Protein AF-A0A811GEM4-F1 (afdb_monomer_lite)

Radius of gyration: 17.9 Å; chains: 1; bounding box: 45×35×41 Å

Secondary structure (DSSP, 8-state):
----PPP------HHHHHHHHHHHHHHTS-HHHHHHHHHHHTHHHHHHHHHHHHHHHH-STTHHHHHHHHHHHHHHHHHHHHHHHHHHHHT-

Foldseek 3Di:
DPPPDDDDDDDDDPVRVVVLVVVCVVVVHDSVVVVVVVVVVCVVVVVLVVVLVVVCVVPVVCNVVSVVVNVVVVVVVVVVVVVVVVVVVVVD

pLDDT: mean 88.14, std 8.97, range [51.47, 97.94]

Structure (mmCIF, N/CA/C/O backbone):
data_AF-A0A811GEM4-F1
#
_entry.id   AF-A0A811GEM4-F1
#
loop_
_atom_site.group_PDB
_atom_site.id
_atom_site.type_symbol
_atom_site.label_atom_id
_atom_site.label_alt_id
_atom_site.label_comp_id
_atom_site.label_asym_id
_atom_site.label_entity_id
_atom_site.label_seq_id
_atom_site.pdbx_PDB_ins_code
_atom_site.Cartn_x
_atom_site.Cartn_y
_atom_site.Cartn_z
_atom_site.occupancy
_atom_site.B_iso_or_equiv
_atom_site.auth_seq_id
_atom_site.auth_comp_id
_atom_site.auth_asym_id
_atom_site.auth_atom_id
_atom_site.pdbx_PDB_model_num
ATOM 1 N N . MET A 1 1 ? -10.411 -23.569 -17.427 1.00 51.47 1 MET A N 1
ATOM 2 C CA . MET A 1 1 ? -10.447 -22.142 -17.820 1.00 51.47 1 MET A CA 1
ATOM 3 C C . MET A 1 1 ? -9.232 -21.474 -17.201 1.00 51.47 1 MET A C 1
ATOM 5 O O . MET A 1 1 ? -8.993 -21.748 -16.029 1.00 51.47 1 MET A O 1
ATOM 9 N N . PRO A 1 2 ? -8.434 -20.681 -17.932 1.00 54.66 2 PRO A N 1
ATOM 10 C CA . PRO A 1 2 ? -7.360 -19.937 -17.290 1.00 54.66 2 PRO A CA 1
ATOM 11 C C . PRO A 1 2 ? -8.026 -18.979 -16.303 1.00 54.66 2 PRO A C 1
ATOM 13 O O . PRO A 1 2 ? -8.939 -18.251 -16.692 1.00 54.66 2 PRO A O 1
ATOM 16 N N . SER A 1 3 ? -7.660 -19.046 -15.022 1.00 58.88 3 SER A N 1
ATOM 17 C CA . SER A 1 3 ? -8.255 -18.196 -13.992 1.00 58.88 3 SER A CA 1
ATOM 18 C C . SER A 1 3 ? -8.028 -16.737 -14.389 1.00 58.88 3 SER A C 1
ATOM 20 O O . SER A 1 3 ? -6.895 -16.252 -14.328 1.00 58.88 3 SER A O 1
ATOM 22 N N . GLN A 1 4 ? -9.068 -16.034 -14.838 1.00 67.69 4 GLN A N 1
ATOM 23 C CA . GLN A 1 4 ? -8.967 -14.593 -15.023 1.00 67.69 4 GLN A CA 1
ATOM 24 C C . GLN A 1 4 ? -8.868 -13.984 -13.631 1.00 67.69 4 GLN A C 1
ATOM 26 O O . GLN A 1 4 ? -9.864 -13.862 -12.922 1.00 67.69 4 GLN A O 1
ATOM 31 N N . LYS A 1 5 ? -7.640 -13.653 -13.220 1.00 79.62 5 LYS A N 1
ATOM 32 C CA . LYS A 1 5 ? -7.425 -12.823 -12.039 1.00 79.62 5 LYS A CA 1
ATOM 33 C C . LYS A 1 5 ? -8.236 -11.52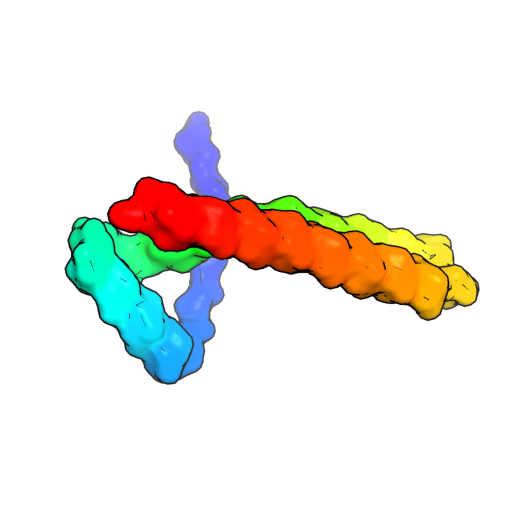5 -12.220 1.00 79.62 5 LYS A C 1
ATOM 35 O O . LYS A 1 5 ? -8.236 -10.989 -13.336 1.00 79.62 5 LYS A O 1
ATOM 40 N N . PRO A 1 6 ? -8.924 -11.029 -11.175 1.00 85.44 6 PRO A N 1
ATOM 41 C CA . PRO A 1 6 ? -9.675 -9.780 -11.2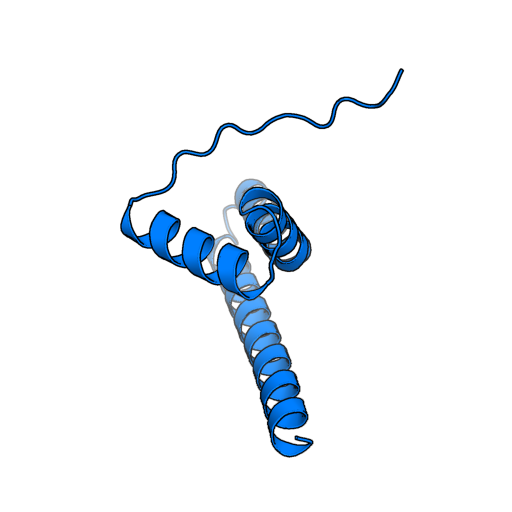53 1.00 85.44 6 PRO A CA 1
ATOM 42 C C . PRO A 1 6 ? -8.788 -8.636 -11.752 1.00 85.44 6 PRO A C 1
ATOM 44 O O . PRO A 1 6 ? -7.641 -8.503 -11.326 1.00 85.44 6 PRO A O 1
ATOM 47 N N . ARG A 1 7 ? -9.307 -7.819 -12.674 1.00 86.31 7 ARG A N 1
ATOM 48 C CA . ARG A 1 7 ? -8.605 -6.630 -13.169 1.00 86.31 7 ARG A CA 1
ATOM 49 C C . ARG A 1 7 ? -8.939 -5.439 -12.283 1.00 86.31 7 ARG A C 1
ATOM 51 O O . ARG A 1 7 ? -10.110 -5.193 -12.015 1.00 86.31 7 ARG A O 1
ATOM 58 N N . VAL A 1 8 ? -7.918 -4.680 -11.900 1.00 86.44 8 VAL A N 1
ATOM 59 C CA . VAL A 1 8 ? -8.072 -3.406 -11.192 1.00 86.44 8 VAL A CA 1
ATOM 60 C C . VAL A 1 8 ? -7.653 -2.290 -12.141 1.00 86.44 8 VAL A C 1
ATOM 62 O O . VAL A 1 8 ? -6.526 -2.289 -12.634 1.00 86.44 8 VAL A O 1
ATOM 65 N N . ALA A 1 9 ? -8.566 -1.365 -12.433 1.00 87.12 9 ALA A N 1
ATOM 66 C CA . ALA A 1 9 ? -8.243 -0.155 -13.179 1.00 87.12 9 ALA A CA 1
ATOM 67 C C . ALA A 1 9 ? -7.670 0.880 -12.204 1.00 87.12 9 ALA A C 1
ATOM 69 O O . ALA A 1 9 ? -8.361 1.312 -11.285 1.00 87.12 9 ALA A O 1
ATOM 70 N N . LEU A 1 10 ? -6.404 1.249 -12.391 1.00 87.12 10 LEU A N 1
ATOM 71 C CA . LEU A 1 10 ? -5.694 2.204 -11.542 1.00 87.12 10 LEU A CA 1
ATOM 72 C C . LEU A 1 10 ? -5.424 3.479 -12.335 1.00 87.12 10 LEU A C 1
ATOM 74 O O . LEU A 1 10 ? -4.860 3.421 -13.426 1.00 87.12 10 LEU A O 1
ATOM 78 N N . THR A 1 11 ? -5.810 4.619 -11.767 1.00 92.44 11 THR A N 1
ATOM 79 C CA . THR A 1 11 ? -5.388 5.943 -12.239 1.00 92.44 11 THR A CA 1
ATOM 80 C C . THR A 1 11 ? -4.406 6.486 -11.215 1.00 92.44 11 THR A C 1
ATOM 82 O O . THR A 1 11 ? -4.757 6.607 -10.042 1.00 92.44 11 THR A O 1
ATOM 85 N N . LEU A 1 12 ? -3.172 6.744 -11.638 1.00 92.44 12 LEU A N 1
ATOM 86 C CA . LEU A 1 12 ? -2.126 7.266 -10.765 1.00 92.44 12 LEU A CA 1
ATOM 87 C C . LEU A 1 12 ? -2.081 8.795 -10.881 1.00 92.44 12 LEU A C 1
ATOM 89 O O . LEU A 1 12 ? -2.172 9.294 -12.003 1.00 92.44 12 LEU A O 1
ATOM 93 N N . PRO A 1 13 ? -1.917 9.528 -9.766 1.00 96.81 13 PRO A N 1
ATOM 94 C CA . PRO A 1 13 ? -1.507 10.930 -9.796 1.00 96.81 13 PRO A CA 1
ATOM 95 C C . PRO A 1 13 ? -0.211 11.118 -10.599 1.00 96.81 13 PRO A C 1
ATOM 97 O O . PRO A 1 13 ? 0.617 10.204 -10.646 1.00 96.81 13 PRO A O 1
ATOM 100 N N . ASP A 1 14 ? -0.036 12.284 -11.224 1.00 97.12 14 ASP A N 1
ATOM 101 C CA . ASP A 1 14 ? 1.063 12.533 -12.170 1.00 97.12 14 ASP A CA 1
ATOM 102 C C . ASP A 1 14 ? 2.454 12.323 -11.544 1.00 97.12 14 ASP A C 1
ATOM 104 O O . ASP A 1 14 ? 3.320 11.691 -12.151 1.00 97.12 14 ASP A O 1
ATOM 108 N N . ASP A 1 15 ? 2.646 12.783 -10.307 1.00 96.88 15 ASP A N 1
ATOM 109 C CA . ASP A 1 15 ? 3.893 12.649 -9.547 1.00 96.88 15 ASP A CA 1
ATOM 110 C C . ASP A 1 15 ? 4.225 11.182 -9.235 1.00 96.88 15 ASP A C 1
ATOM 112 O O . ASP A 1 15 ? 5.346 10.717 -9.457 1.00 96.88 15 ASP A O 1
ATOM 116 N N . LEU A 1 16 ? 3.233 10.414 -8.785 1.00 95.19 16 LEU A N 1
ATOM 117 C CA . LEU A 1 16 ? 3.387 8.988 -8.519 1.00 95.19 16 LEU A CA 1
ATOM 118 C C . LEU A 1 16 ? 3.623 8.199 -9.812 1.00 95.19 16 LEU A C 1
ATOM 120 O O . LEU A 1 16 ? 4.420 7.257 -9.840 1.00 95.19 16 LEU A O 1
ATOM 124 N N . ASN A 1 17 ? 2.941 8.583 -10.891 1.00 96.19 17 ASN A N 1
ATOM 125 C CA . ASN A 1 17 ? 3.113 7.968 -12.196 1.00 96.19 17 ASN A CA 1
ATOM 126 C C . ASN A 1 17 ? 4.553 8.133 -12.708 1.00 96.19 17 ASN A C 1
ATOM 128 O O . ASN A 1 17 ? 5.143 7.154 -13.169 1.00 96.19 17 ASN A O 1
ATOM 132 N N . GLU A 1 18 ? 5.127 9.334 -12.583 1.00 97.62 18 GLU A N 1
ATOM 133 C CA . GLU A 1 18 ? 6.503 9.620 -13.001 1.00 97.62 18 GLU A CA 1
ATOM 134 C C . GLU A 1 18 ? 7.525 8.748 -12.253 1.00 97.62 18 GLU A C 1
ATOM 136 O O . GLU A 1 18 ? 8.443 8.195 -12.868 1.00 97.62 18 GLU A O 1
ATOM 141 N N . ILE A 1 19 ? 7.347 8.567 -10.939 1.00 97.31 19 ILE A N 1
ATOM 142 C CA . ILE A 1 19 ? 8.218 7.708 -10.121 1.00 97.31 19 ILE A CA 1
ATOM 143 C C . ILE A 1 19 ? 8.237 6.282 -10.680 1.00 97.31 19 ILE A C 1
ATOM 145 O O . ILE A 1 19 ? 9.309 5.726 -10.943 1.00 97.31 19 ILE A O 1
AT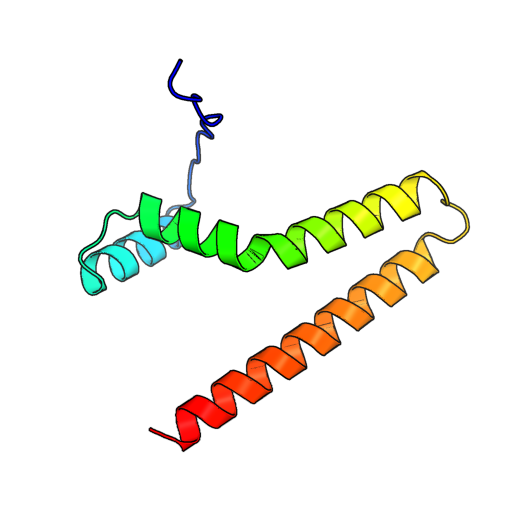OM 149 N N . PHE A 1 20 ? 7.061 5.693 -10.905 1.00 96.69 20 PHE A N 1
ATOM 150 C CA . PHE A 1 20 ? 6.971 4.327 -11.413 1.00 96.69 20 PHE A CA 1
ATOM 151 C C . PHE A 1 20 ? 7.471 4.191 -12.853 1.00 96.69 20 PHE A C 1
ATOM 153 O O . PHE A 1 20 ? 8.082 3.171 -13.174 1.00 96.69 20 PHE A O 1
ATOM 160 N N . ASP A 1 21 ? 7.264 5.198 -13.707 1.00 97.06 21 ASP A N 1
ATOM 161 C CA . ASP A 1 21 ? 7.802 5.203 -15.073 1.00 97.06 21 ASP A CA 1
ATOM 162 C C . ASP A 1 21 ? 9.337 5.164 -15.071 1.00 97.06 21 ASP A C 1
ATOM 164 O O . ASP A 1 21 ? 9.943 4.382 -15.808 1.00 97.06 21 ASP A O 1
ATOM 168 N N . ARG A 1 22 ? 9.984 5.935 -14.191 1.00 97.94 22 ARG A N 1
ATOM 169 C CA . ARG A 1 22 ? 11.449 5.951 -14.073 1.00 97.94 22 ARG A CA 1
ATOM 170 C C . ARG A 1 22 ? 12.005 4.648 -13.506 1.00 97.94 22 ARG A C 1
ATOM 172 O O . ARG A 1 22 ? 12.981 4.129 -14.044 1.00 97.94 22 ARG A O 1
ATOM 179 N N . ILE A 1 23 ? 11.388 4.096 -12.458 1.00 96.81 23 ILE A N 1
ATOM 180 C CA . ILE A 1 23 ? 11.802 2.803 -11.884 1.00 96.81 23 ILE A CA 1
ATOM 181 C C . ILE A 1 23 ? 11.703 1.699 -12.942 1.00 96.81 23 ILE A C 1
ATOM 183 O O . ILE A 1 23 ? 12.652 0.939 -13.137 1.00 96.81 23 ILE A O 1
ATOM 187 N N . ALA A 1 24 ? 10.583 1.648 -13.665 1.00 96.75 24 ALA A N 1
ATOM 188 C CA . ALA A 1 24 ? 10.354 0.681 -14.731 1.00 96.75 24 ALA A CA 1
ATOM 189 C C . ALA A 1 24 ? 11.401 0.793 -15.850 1.00 96.75 24 ALA A C 1
ATOM 191 O O . ALA A 1 24 ? 11.939 -0.224 -16.293 1.00 96.75 24 ALA A O 1
ATOM 192 N N . ALA A 1 25 ? 11.741 2.022 -16.258 1.00 97.50 25 ALA A N 1
ATOM 193 C CA . ALA A 1 25 ? 12.776 2.280 -17.255 1.00 97.50 25 ALA A CA 1
ATOM 194 C C . ALA A 1 25 ? 14.162 1.792 -16.801 1.00 97.50 25 ALA A C 1
ATOM 196 O O . ALA A 1 25 ? 14.851 1.133 -17.576 1.00 97.50 25 ALA A O 1
ATOM 197 N N . PHE A 1 26 ? 14.554 2.053 -15.548 1.00 97.19 26 PHE A N 1
ATOM 198 C CA . PHE A 1 26 ? 15.837 1.582 -15.009 1.00 97.19 26 PHE A CA 1
ATOM 199 C C . PHE A 1 26 ? 15.914 0.058 -14.886 1.00 97.19 26 PHE A C 1
ATOM 201 O O . PHE A 1 26 ? 16.969 -0.523 -15.126 1.00 97.19 26 PHE A O 1
ATOM 208 N N . GLN A 1 27 ? 14.809 -0.594 -14.527 1.00 93.50 27 GLN A N 1
ATOM 209 C CA . GLN A 1 27 ? 14.742 -2.050 -14.388 1.00 93.50 27 GLN A CA 1
ATOM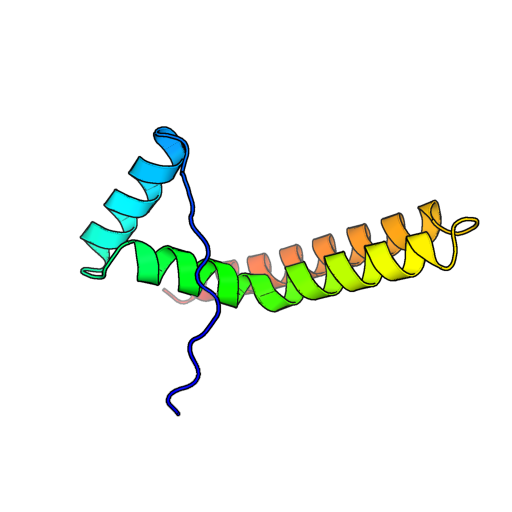 210 C C . GLN A 1 27 ? 14.520 -2.780 -15.725 1.00 93.50 27 GLN A C 1
ATOM 212 O O . GLN A 1 27 ? 14.662 -4.000 -15.785 1.00 93.50 27 GLN A O 1
ATOM 217 N N . GLY A 1 28 ? 14.154 -2.064 -16.794 1.00 96.00 28 GLY A N 1
ATOM 218 C CA . GLY A 1 28 ? 13.850 -2.655 -18.099 1.00 96.00 28 GLY A CA 1
ATOM 219 C C . GLY A 1 28 ? 12.588 -3.525 -18.100 1.00 96.00 28 GLY A C 1
ATOM 220 O O . GLY A 1 28 ? 12.494 -4.475 -18.878 1.00 96.00 28 GLY A O 1
ATOM 221 N N . VAL A 1 29 ? 11.621 -3.234 -17.224 1.00 95.69 29 VAL A N 1
ATOM 222 C CA . VAL A 1 29 ? 10.375 -4.007 -17.077 1.00 95.69 29 VAL A CA 1
ATOM 223 C C . VAL A 1 29 ? 9.138 -3.127 -17.271 1.00 95.69 29 VAL A C 1
ATOM 225 O O . VAL A 1 29 ? 9.216 -1.912 -17.115 1.00 95.69 29 VAL A O 1
ATOM 228 N N . PRO A 1 30 ? 7.959 -3.699 -17.583 1.00 95.94 30 PRO A N 1
ATOM 229 C CA . PRO A 1 30 ? 6.726 -2.919 -17.646 1.00 95.94 30 PRO A CA 1
ATOM 230 C C . PRO A 1 30 ? 6.376 -2.282 -16.294 1.00 95.94 30 PRO A C 1
ATOM 232 O O . PRO A 1 30 ? 6.399 -2.963 -15.270 1.00 95.94 30 PRO A O 1
ATOM 235 N N . LYS A 1 31 ? 5.929 -1.019 -16.294 1.00 94.62 31 LYS A N 1
ATOM 236 C CA . LYS A 1 31 ? 5.466 -0.301 -15.088 1.00 94.62 31 LYS A CA 1
ATOM 237 C C . LYS A 1 31 ? 4.451 -1.088 -14.256 1.00 94.62 31 LYS A C 1
ATOM 239 O O . LYS A 1 31 ? 4.534 -1.127 -13.033 1.00 94.62 31 LYS A O 1
ATOM 244 N N . THR A 1 32 ? 3.510 -1.763 -14.914 1.00 93.31 32 THR A N 1
ATOM 245 C CA . THR A 1 32 ? 2.501 -2.586 -14.232 1.00 93.31 32 THR A CA 1
ATOM 246 C C . THR A 1 32 ? 3.122 -3.723 -13.427 1.00 93.31 32 THR A C 1
ATOM 248 O O . THR A 1 32 ? 2.571 -4.085 -12.396 1.00 93.31 32 THR A O 1
ATOM 251 N N . LYS A 1 33 ? 4.259 -4.278 -13.867 1.00 92.94 33 LYS A N 1
ATOM 252 C CA . LYS A 1 33 ? 4.979 -5.317 -13.125 1.00 92.94 33 LYS A CA 1
ATOM 253 C C . LYS A 1 33 ? 5.528 -4.756 -11.813 1.00 92.94 33 LYS A C 1
ATOM 255 O O . LYS A 1 33 ? 5.249 -5.337 -10.775 1.00 92.94 33 LYS A O 1
ATOM 260 N N . VAL A 1 34 ? 6.182 -3.593 -11.859 1.00 93.88 34 VAL A N 1
ATOM 261 C CA . VAL A 1 34 ? 6.700 -2.897 -10.665 1.00 93.88 34 VAL A CA 1
ATOM 262 C C . VAL A 1 34 ? 5.585 -2.637 -9.649 1.00 93.88 34 VAL A C 1
ATOM 264 O O . VAL A 1 34 ? 5.739 -2.924 -8.467 1.00 93.88 34 VAL A O 1
ATOM 267 N N . ILE A 1 35 ? 4.434 -2.134 -10.110 1.00 93.38 35 ILE A N 1
ATOM 268 C CA . ILE A 1 35 ? 3.285 -1.845 -9.238 1.00 93.38 35 ILE A CA 1
ATOM 269 C C . ILE A 1 35 ? 2.740 -3.129 -8.602 1.00 93.38 35 ILE A C 1
ATOM 271 O O . ILE A 1 35 ? 2.465 -3.150 -7.406 1.00 93.38 35 ILE A O 1
ATOM 275 N N . VAL A 1 36 ? 2.573 -4.200 -9.383 1.00 92.44 36 VAL A N 1
ATOM 276 C CA . VAL A 1 36 ? 2.058 -5.478 -8.868 1.00 92.44 36 VAL A CA 1
ATOM 277 C C . VAL A 1 36 ? 3.029 -6.094 -7.865 1.00 92.44 36 VAL A C 1
ATOM 279 O O . VAL A 1 36 ? 2.586 -6.502 -6.799 1.00 92.44 36 VAL A O 1
ATOM 282 N N . GLU A 1 37 ? 4.328 -6.118 -8.161 1.00 92.00 37 GLU A N 1
ATOM 283 C CA . GLU A 1 37 ? 5.351 -6.651 -7.252 1.00 92.00 37 GLU A CA 1
ATOM 284 C C . GLU A 1 37 ? 5.405 -5.863 -5.941 1.00 92.00 37 GLU A C 1
ATOM 286 O O . GLU A 1 37 ? 5.482 -6.459 -4.868 1.00 92.00 37 GLU A O 1
ATOM 291 N N . LEU A 1 38 ? 5.274 -4.533 -6.005 1.00 91.88 38 LEU A N 1
ATOM 292 C CA . LEU A 1 38 ? 5.155 -3.703 -4.811 1.00 91.88 38 LEU A CA 1
ATOM 293 C C . LEU A 1 38 ? 3.910 -4.085 -3.999 1.00 91.88 38 LEU A C 1
ATOM 295 O O . LEU A 1 38 ? 4.007 -4.343 -2.805 1.00 91.88 38 LEU A O 1
ATOM 299 N N . LEU A 1 39 ? 2.738 -4.178 -4.629 1.00 91.69 39 LEU A N 1
ATOM 300 C CA . LEU A 1 39 ? 1.506 -4.564 -3.931 1.00 91.69 39 LEU A CA 1
ATOM 301 C C . LEU A 1 39 ? 1.583 -5.985 -3.344 1.00 91.69 39 LEU A C 1
ATOM 303 O O . LEU A 1 39 ? 1.043 -6.232 -2.266 1.00 91.69 39 LEU A O 1
ATOM 307 N N . GLU A 1 40 ? 2.268 -6.912 -4.017 1.00 90.94 40 GLU A N 1
ATOM 308 C CA . GLU A 1 40 ? 2.525 -8.261 -3.507 1.00 90.94 40 GLU A CA 1
ATOM 309 C C . GLU A 1 40 ? 3.465 -8.243 -2.294 1.00 90.94 40 GLU A C 1
ATOM 311 O O . GLU A 1 40 ? 3.193 -8.947 -1.320 1.00 90.94 40 GLU A O 1
ATOM 316 N N . ALA A 1 41 ? 4.502 -7.400 -2.297 1.00 87.56 41 ALA A N 1
ATOM 317 C CA . ALA A 1 41 ? 5.381 -7.204 -1.143 1.00 87.56 41 ALA A CA 1
ATOM 318 C C . ALA A 1 41 ? 4.627 -6.626 0.070 1.00 87.56 41 ALA A C 1
ATOM 320 O O . ALA A 1 41 ? 4.876 -7.022 1.207 1.00 87.56 41 ALA A O 1
ATOM 321 N N . TYR A 1 42 ? 3.642 -5.754 -0.165 1.00 88.12 42 TYR A N 1
ATOM 322 C CA . TYR A 1 42 ? 2.789 -5.180 0.883 1.00 88.12 42 TYR A CA 1
ATOM 323 C C . TYR A 1 42 ? 1.648 -6.100 1.345 1.00 88.12 42 TYR A C 1
ATOM 325 O O . TYR A 1 42 ? 0.896 -5.739 2.252 1.00 88.12 42 TYR A O 1
ATOM 333 N N . LYS A 1 43 ? 1.498 -7.300 0.771 1.00 89.50 43 LYS A N 1
ATOM 334 C CA . LYS A 1 43 ? 0.364 -8.192 1.054 1.00 89.50 43 LYS A CA 1
ATOM 335 C C . LYS A 1 43 ? 0.199 -8.521 2.541 1.00 89.50 43 LYS A C 1
ATOM 337 O O . LYS A 1 43 ? -0.935 -8.555 3.013 1.00 89.50 43 LYS A O 1
ATOM 342 N N . SER A 1 44 ? 1.292 -8.763 3.268 1.00 88.00 44 SER A N 1
ATOM 343 C CA . SER A 1 44 ? 1.234 -9.068 4.707 1.00 88.00 44 SER A CA 1
ATOM 344 C C . SER A 1 44 ? 0.707 -7.880 5.509 1.00 88.00 44 SER A C 1
ATOM 346 O O . SER A 1 44 ? -0.248 -8.032 6.263 1.00 88.00 44 SER A O 1
ATOM 348 N N . VAL A 1 45 ? 1.229 -6.680 5.239 1.00 87.75 45 VAL A N 1
ATOM 349 C CA . VAL A 1 45 ? 0.790 -5.429 5.878 1.00 87.75 45 VAL A CA 1
ATOM 350 C C . VAL A 1 45 ? -0.688 -5.155 5.595 1.00 87.75 45 VAL A C 1
ATOM 352 O O . VAL A 1 45 ? -1.451 -4.819 6.500 1.00 87.75 45 VAL A O 1
ATOM 355 N N . LEU A 1 46 ? -1.127 -5.337 4.345 1.00 90.75 46 LEU A N 1
ATOM 356 C CA . LEU A 1 46 ? -2.532 -5.165 3.963 1.00 90.75 46 LEU A CA 1
ATOM 357 C C . LEU A 1 46 ? -3.444 -6.174 4.670 1.00 90.75 46 LEU A C 1
ATOM 359 O O . LEU A 1 46 ? -4.555 -5.819 5.058 1.00 90.75 46 LEU A O 1
ATOM 363 N N . LYS A 1 47 ? -2.978 -7.414 4.858 1.00 92.56 47 LYS A N 1
ATOM 364 C CA . LYS A 1 47 ? -3.723 -8.438 5.590 1.00 92.56 47 LYS A CA 1
ATOM 365 C C . LYS A 1 47 ? -3.857 -8.085 7.069 1.00 92.56 47 LYS A C 1
ATOM 367 O O . LYS A 1 47 ? -4.962 -8.125 7.584 1.00 92.56 47 LYS A O 1
ATOM 372 N N . GLU A 1 48 ? -2.777 -7.689 7.730 1.00 90.06 48 GLU A N 1
ATOM 373 C CA . GLU A 1 48 ? -2.831 -7.273 9.137 1.00 90.06 48 GLU A CA 1
ATOM 374 C C . GLU A 1 48 ? -3.716 -6.045 9.342 1.00 90.06 48 GLU A C 1
ATOM 376 O O . GLU A 1 48 ? -4.461 -5.966 10.317 1.00 90.06 48 GLU A O 1
ATOM 381 N N . THR A 1 49 ? -3.680 -5.113 8.387 1.00 90.69 49 THR A N 1
ATOM 382 C CA . THR A 1 49 ? -4.575 -3.952 8.375 1.00 90.69 49 THR A CA 1
ATOM 383 C C . THR A 1 49 ? -6.036 -4.395 8.295 1.00 90.69 49 THR A C 1
ATOM 385 O O . THR A 1 49 ? -6.861 -3.917 9.072 1.00 90.69 49 THR A O 1
ATOM 388 N N . LEU A 1 50 ? -6.361 -5.323 7.388 1.00 93.75 50 LEU A N 1
ATOM 389 C CA . LEU A 1 50 ? -7.707 -5.886 7.271 1.00 93.75 50 LEU A CA 1
ATOM 390 C C . LEU A 1 50 ? -8.126 -6.593 8.567 1.00 93.75 50 LEU A C 1
ATOM 392 O O . LEU A 1 50 ? -9.191 -6.290 9.096 1.00 93.75 50 LEU A O 1
ATOM 396 N N . ASP A 1 51 ? -7.269 -7.458 9.111 1.00 93.88 51 ASP A N 1
ATOM 397 C CA . ASP A 1 51 ? -7.534 -8.206 10.343 1.00 93.88 51 ASP A CA 1
ATOM 398 C C . ASP A 1 51 ? -7.789 -7.253 11.531 1.00 93.88 51 ASP A C 1
ATOM 400 O O . ASP A 1 51 ? -8.657 -7.507 12.368 1.00 93.88 51 ASP A O 1
ATOM 404 N N . ALA A 1 52 ? -7.060 -6.135 11.616 1.00 92.62 52 ALA A N 1
ATOM 405 C CA . ALA A 1 52 ? -7.277 -5.112 12.637 1.00 92.62 52 ALA A CA 1
ATOM 406 C C . ALA A 1 52 ? -8.627 -4.400 12.462 1.00 92.62 52 ALA A C 1
ATOM 408 O O . ALA A 1 52 ? -9.356 -4.233 13.440 1.00 92.62 52 ALA A O 1
ATOM 409 N N . ILE A 1 53 ? -8.987 -4.022 11.231 1.00 94.25 53 ILE A N 1
ATOM 410 C CA . ILE A 1 53 ? -10.285 -3.398 10.927 1.00 94.25 53 ILE A CA 1
ATOM 411 C C . ILE A 1 53 ? -11.432 -4.352 11.279 1.00 94.25 53 ILE A C 1
ATOM 413 O O . ILE A 1 53 ? -12.375 -3.951 11.956 1.00 94.25 53 ILE A O 1
ATOM 417 N N . GLU A 1 54 ? -11.338 -5.622 10.881 1.00 95.38 54 GLU A N 1
ATOM 418 C CA . GLU A 1 54 ? -12.349 -6.635 11.194 1.00 95.38 54 GLU A CA 1
ATOM 419 C C . GLU A 1 54 ? -12.492 -6.847 12.706 1.00 95.38 54 GLU A C 1
ATOM 421 O O . GLU A 1 54 ? -13.609 -6.956 13.213 1.00 95.38 54 GLU A O 1
ATOM 426 N N . LYS A 1 55 ? -11.386 -6.863 13.459 1.00 93.38 55 LYS A N 1
ATOM 427 C CA . LYS A 1 55 ? -11.433 -6.940 14.927 1.00 93.38 55 LYS A CA 1
ATOM 428 C C . LYS A 1 55 ? -12.117 -5.725 15.545 1.00 93.38 55 LYS A C 1
ATOM 430 O O . LYS A 1 55 ? -12.941 -5.905 16.431 1.00 93.38 55 LYS A O 1
ATOM 435 N N . ILE A 1 56 ? -11.816 -4.516 15.071 1.00 93.44 56 ILE A N 1
ATOM 436 C CA . ILE A 1 56 ? -12.446 -3.279 15.562 1.00 93.44 56 ILE A CA 1
ATOM 437 C C . ILE A 1 56 ? -13.953 -3.280 15.285 1.00 93.44 56 ILE A C 1
ATOM 439 O O . ILE A 1 56 ? -14.736 -2.887 16.146 1.00 93.44 56 ILE A O 1
ATOM 443 N N . GLU A 1 57 ? -14.377 -3.728 14.102 1.00 93.50 57 GLU A N 1
ATOM 444 C CA . GLU A 1 57 ? -15.802 -3.816 13.771 1.00 93.50 57 GLU A CA 1
ATOM 445 C C . GLU A 1 57 ? -16.545 -4.824 14.658 1.00 93.50 57 GLU A C 1
ATOM 447 O O . GLU A 1 57 ? -17.681 -4.561 15.058 1.00 93.50 57 GLU A O 1
ATOM 452 N N . ASN A 1 58 ? -15.901 -5.944 15.004 1.00 92.81 58 ASN A N 1
ATOM 453 C CA . ASN A 1 58 ? -16.475 -6.985 15.861 1.00 92.81 58 ASN A CA 1
ATOM 454 C C . ASN A 1 58 ? -16.375 -6.673 17.368 1.00 92.81 58 ASN A C 1
ATOM 456 O O . ASN A 1 58 ? -17.181 -7.185 18.144 1.00 92.81 58 ASN A O 1
ATOM 460 N N . ASP A 1 59 ? -15.421 -5.837 17.783 1.00 91.81 59 ASP A N 1
ATOM 461 C CA . ASP A 1 59 ? -15.181 -5.429 19.171 1.00 91.81 59 ASP A CA 1
ATOM 462 C C . ASP A 1 59 ? -14.919 -3.916 19.256 1.00 91.81 59 ASP A C 1
ATOM 464 O O . ASP A 1 59 ? -13.797 -3.423 19.423 1.00 91.81 59 ASP A O 1
ATOM 468 N N . ARG A 1 60 ? -16.009 -3.158 19.114 1.00 86.19 60 ARG A N 1
ATOM 469 C CA . ARG A 1 60 ? -15.971 -1.691 19.094 1.00 86.19 60 ARG A CA 1
ATOM 470 C C . ARG A 1 60 ? -15.590 -1.079 20.439 1.00 86.19 60 ARG A C 1
ATOM 472 O O . ARG A 1 60 ? -15.076 0.037 20.461 1.00 86.19 60 ARG A O 1
ATOM 479 N N . GLU A 1 61 ? -15.833 -1.781 21.545 1.00 90.19 61 GLU A N 1
ATOM 480 C CA . GLU A 1 61 ? -15.487 -1.304 22.890 1.00 90.19 61 GLU A CA 1
ATOM 481 C C . GLU A 1 61 ? -13.966 -1.254 23.079 1.00 90.19 61 GLU A C 1
ATOM 483 O O . GLU A 1 61 ? -13.448 -0.298 23.658 1.00 90.19 61 GLU A O 1
ATOM 488 N N . ASN A 1 62 ? -13.239 -2.211 22.493 1.00 91.00 62 ASN A N 1
ATOM 489 C CA . ASN A 1 62 ? -11.779 -2.280 22.559 1.00 91.00 62 ASN A CA 1
ATOM 490 C C . ASN A 1 62 ? -11.069 -1.682 21.333 1.00 91.00 62 ASN A C 1
ATOM 492 O O . ASN A 1 62 ? -9.854 -1.836 21.179 1.00 91.00 62 ASN A O 1
ATOM 496 N N . ALA A 1 63 ? -11.783 -0.944 20.478 1.00 88.31 63 ALA A N 1
ATOM 497 C CA . ALA A 1 63 ? -11.259 -0.410 19.220 1.00 88.31 63 ALA A CA 1
ATOM 498 C C . ALA A 1 63 ? -9.932 0.358 19.371 1.00 88.31 63 ALA A C 1
ATOM 500 O O . ALA A 1 63 ? -9.008 0.188 18.575 1.00 88.31 63 ALA A O 1
ATOM 501 N N . GLN A 1 64 ? -9.811 1.183 20.418 1.00 90.75 64 GLN A N 1
ATOM 502 C CA . GLN A 1 64 ? -8.589 1.947 20.689 1.00 90.75 64 GLN A CA 1
ATOM 503 C C . GLN A 1 64 ? -7.401 1.053 21.057 1.00 90.75 64 GLN A C 1
ATOM 505 O O . GLN A 1 64 ? -6.276 1.333 20.641 1.00 90.75 64 GLN A O 1
ATOM 510 N N . GLN A 1 65 ? -7.634 -0.013 21.825 1.00 92.69 65 GLN A N 1
ATOM 511 C CA . GLN A 1 65 ? -6.588 -0.967 22.180 1.00 92.69 65 GLN A CA 1
ATOM 512 C C . GLN A 1 65 ? -6.129 -1.740 20.941 1.00 92.69 65 GLN A C 1
ATOM 514 O O . GLN A 1 65 ? -4.929 -1.812 20.686 1.00 92.69 65 GLN A O 1
ATOM 519 N N . ILE A 1 66 ? -7.070 -2.231 20.134 1.00 90.31 66 ILE A N 1
ATOM 520 C CA . ILE A 1 66 ? -6.774 -2.978 18.905 1.00 90.31 66 ILE A CA 1
ATOM 521 C C . ILE A 1 66 ? -5.977 -2.108 17.922 1.00 90.31 66 ILE A C 1
ATOM 523 O O . ILE A 1 66 ? -4.959 -2.545 17.387 1.00 90.31 66 ILE A O 1
ATOM 527 N N . ALA A 1 67 ? -6.383 -0.848 17.731 1.00 89.62 67 ALA A N 1
ATOM 528 C CA . ALA A 1 67 ? -5.654 0.096 16.886 1.00 89.62 67 ALA A CA 1
ATOM 529 C C . ALA A 1 67 ? -4.233 0.371 17.408 1.00 89.62 67 ALA A C 1
ATOM 531 O O . ALA A 1 67 ? -3.293 0.507 16.623 1.00 89.62 67 ALA A O 1
ATOM 532 N N . LYS A 1 68 ? -4.061 0.431 18.735 1.00 91.56 68 LYS A N 1
ATOM 533 C CA . LYS A 1 68 ? -2.752 0.619 19.366 1.00 91.56 68 LYS A CA 1
ATOM 534 C C . LYS A 1 68 ? -1.840 -0.589 19.156 1.00 91.56 68 LYS A C 1
ATOM 536 O O . LYS A 1 68 ? -0.683 -0.396 18.799 1.00 91.56 68 LYS A O 1
ATOM 541 N N . GLU A 1 69 ? -2.348 -1.802 19.351 1.00 90.62 69 GLU A N 1
ATOM 542 C CA . GLU A 1 69 ? -1.599 -3.045 19.124 1.00 90.62 69 GLU A CA 1
ATOM 543 C C . GLU A 1 69 ? -1.184 -3.181 17.654 1.00 90.62 69 GLU A C 1
ATOM 545 O O . GLU A 1 69 ? -0.020 -3.449 17.362 1.00 90.62 69 GLU A O 1
ATOM 550 N N . PHE A 1 70 ? -2.096 -2.896 16.721 1.00 90.38 70 PHE A N 1
ATOM 551 C CA . PHE A 1 70 ? -1.788 -2.853 15.292 1.00 90.38 70 PHE A CA 1
ATOM 552 C C . PHE A 1 70 ? -0.675 -1.846 14.969 1.00 90.38 70 PHE A C 1
ATOM 554 O O . PHE A 1 70 ? 0.315 -2.198 14.330 1.00 90.38 70 PHE A O 1
ATOM 561 N N . GLY A 1 71 ? -0.792 -0.606 15.458 1.00 88.50 71 GLY A N 1
ATOM 562 C CA . GLY A 1 71 ? 0.230 0.419 15.243 1.00 88.50 71 GLY A CA 1
ATOM 563 C C . GLY A 1 71 ? 1.592 0.041 15.833 1.00 88.50 71 GLY A C 1
ATOM 564 O O . GLY A 1 71 ? 2.623 0.326 15.229 1.00 88.50 71 GLY A O 1
ATOM 565 N N . GLN A 1 72 ? 1.614 -0.630 16.987 1.00 89.25 72 GLN A N 1
ATOM 566 C CA . GLN A 1 72 ? 2.848 -1.137 17.590 1.00 89.25 72 GLN A CA 1
ATOM 567 C C . GLN A 1 72 ? 3.494 -2.231 16.738 1.00 89.25 72 GLN A C 1
ATOM 569 O O . GLN A 1 72 ? 4.698 -2.162 16.501 1.00 89.25 72 GLN A O 1
ATOM 574 N N . ASN A 1 73 ? 2.709 -3.188 16.241 1.00 86.94 73 ASN A N 1
ATOM 575 C CA . ASN A 1 73 ? 3.218 -4.266 15.393 1.00 86.94 73 ASN A CA 1
ATOM 576 C C . ASN A 1 73 ? 3.806 -3.721 14.085 1.00 86.94 73 ASN A C 1
ATOM 578 O O . ASN A 1 73 ? 4.947 -4.038 13.760 1.00 86.94 73 ASN A O 1
ATOM 582 N N . LEU A 1 74 ? 3.113 -2.789 13.419 1.00 86.50 74 LEU A N 1
ATOM 583 C CA . LEU A 1 74 ? 3.641 -2.138 12.215 1.00 86.50 74 LEU A CA 1
ATOM 584 C C . LEU A 1 74 ? 4.980 -1.426 12.453 1.00 86.50 74 LEU A C 1
ATOM 586 O O . LEU A 1 74 ? 5.868 -1.462 11.600 1.00 86.50 74 LEU A O 1
ATOM 590 N N . LEU A 1 75 ? 5.135 -0.752 13.596 1.00 85.88 75 LEU A N 1
ATOM 591 C CA . LEU A 1 75 ? 6.386 -0.074 13.937 1.00 85.88 75 LEU A CA 1
ATOM 592 C C . LEU A 1 75 ? 7.525 -1.066 14.187 1.00 85.88 75 LEU A C 1
ATOM 594 O O . LEU A 1 75 ? 8.656 -0.796 13.782 1.00 85.88 75 LEU A O 1
ATOM 598 N N . LEU A 1 76 ? 7.241 -2.194 14.839 1.00 85.62 76 LEU A N 1
ATOM 599 C CA . LEU A 1 76 ? 8.227 -3.251 15.060 1.00 85.62 76 LEU A CA 1
ATOM 600 C C . LEU A 1 76 ? 8.673 -3.868 13.730 1.00 85.62 76 LEU A C 1
ATOM 602 O O . LEU A 1 76 ? 9.874 -3.987 13.490 1.00 85.62 76 LEU A O 1
ATOM 606 N N . ASP A 1 77 ? 7.735 -4.160 12.833 1.00 82.94 77 ASP A N 1
ATOM 607 C CA . ASP A 1 77 ? 8.047 -4.715 11.514 1.00 82.94 77 ASP A CA 1
ATOM 608 C C . ASP A 1 77 ? 8.871 -3.743 10.664 1.00 82.94 77 ASP A C 1
ATOM 610 O O . ASP A 1 77 ? 9.852 -4.136 10.026 1.00 82.94 77 ASP A O 1
AT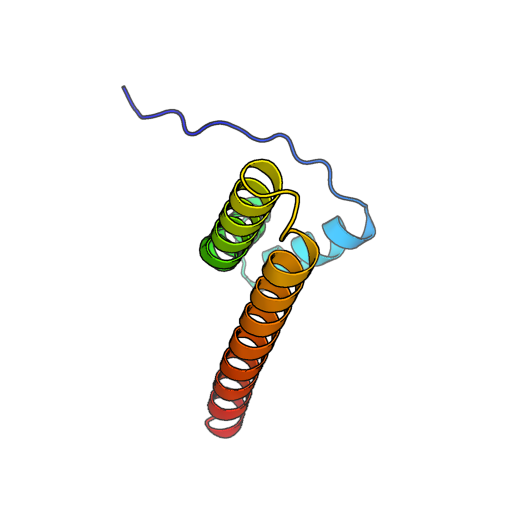OM 614 N N . ALA A 1 78 ? 8.546 -2.448 10.717 1.00 80.06 78 ALA A N 1
ATOM 615 C CA . ALA A 1 78 ? 9.337 -1.412 10.063 1.00 80.06 78 ALA A CA 1
ATOM 616 C C . ALA A 1 78 ? 10.770 -1.342 10.622 1.00 80.06 78 ALA A C 1
ATOM 618 O O . ALA A 1 78 ? 11.726 -1.197 9.858 1.00 80.06 78 ALA A O 1
ATOM 619 N N . GLN A 1 79 ? 10.948 -1.468 11.942 1.00 78.06 79 GLN A N 1
ATOM 620 C CA . GLN A 1 79 ? 12.274 -1.494 12.568 1.00 78.06 79 GLN A CA 1
ATOM 621 C C . GLN A 1 79 ? 13.090 -2.713 12.139 1.00 78.06 79 GLN A C 1
ATOM 623 O O . GLN A 1 79 ? 14.274 -2.567 11.829 1.00 78.06 79 GLN A O 1
ATOM 628 N N . VAL A 1 80 ? 12.466 -3.892 12.078 1.00 82.06 80 VAL A N 1
ATOM 629 C CA . VAL A 1 80 ? 13.115 -5.115 11.589 1.00 82.06 80 VAL A CA 1
ATOM 630 C C . VAL A 1 80 ? 13.557 -4.933 10.138 1.00 82.06 80 VAL A C 1
ATOM 632 O O . VAL A 1 80 ? 14.727 -5.155 9.832 1.00 82.06 80 VAL A O 1
ATOM 635 N N . MET A 1 81 ? 12.669 -4.439 9.268 1.00 80.38 81 MET A N 1
ATOM 636 C CA . MET A 1 81 ? 12.986 -4.184 7.859 1.00 80.38 81 MET A CA 1
ATOM 637 C C . MET A 1 81 ? 14.151 -3.195 7.699 1.00 80.38 81 MET A C 1
ATOM 639 O O . MET A 1 81 ? 15.092 -3.465 6.953 1.00 80.38 81 MET A O 1
ATOM 643 N N . MET A 1 82 ? 14.136 -2.069 8.421 1.00 76.62 82 MET A N 1
ATOM 644 C CA . MET A 1 82 ? 15.237 -1.096 8.395 1.00 76.62 82 MET A CA 1
ATOM 645 C C . MET A 1 82 ? 16.553 -1.692 8.905 1.00 76.62 82 MET A C 1
ATOM 647 O O . MET A 1 82 ? 17.618 -1.366 8.376 1.00 76.62 82 MET A O 1
ATOM 651 N N . GLY A 1 83 ? 16.492 -2.568 9.912 1.00 81.81 83 GLY A N 1
ATOM 652 C CA . GLY A 1 83 ? 17.647 -3.306 10.414 1.00 81.81 83 GLY A CA 1
ATOM 653 C C . GLY A 1 83 ? 18.265 -4.204 9.342 1.00 81.81 83 GLY A C 1
ATOM 654 O O . GLY A 1 83 ? 19.475 -4.145 9.128 1.00 81.81 83 GLY A O 1
ATOM 655 N N . THR A 1 84 ? 17.439 -4.967 8.621 1.00 79.06 84 THR A N 1
ATOM 656 C CA . THR A 1 84 ? 17.877 -5.818 7.504 1.00 79.06 84 THR A CA 1
ATOM 657 C C . THR A 1 84 ? 18.519 -5.001 6.385 1.00 79.06 84 THR A C 1
ATOM 659 O O . THR A 1 84 ? 19.645 -5.299 5.998 1.00 79.06 84 THR A O 1
ATOM 662 N N . ILE A 1 85 ? 17.874 -3.917 5.936 1.00 76.81 85 ILE A N 1
ATOM 663 C CA . ILE A 1 85 ? 18.424 -3.036 4.888 1.00 76.81 85 ILE A CA 1
ATOM 664 C C . ILE A 1 85 ? 19.766 -2.443 5.330 1.00 76.81 85 ILE A C 1
ATOM 666 O O . ILE A 1 85 ? 20.725 -2.410 4.565 1.00 76.81 85 ILE A O 1
ATOM 670 N N . SER A 1 86 ? 19.858 -1.988 6.583 1.00 77.00 86 SER A N 1
ATOM 671 C CA . SER A 1 86 ? 21.098 -1.420 7.122 1.00 77.00 86 SER A CA 1
ATOM 672 C C . SER A 1 86 ? 22.240 -2.435 7.140 1.00 77.00 86 SER A C 1
ATOM 674 O O . SER A 1 86 ? 23.396 -2.048 6.981 1.00 77.00 86 SER A O 1
ATOM 676 N N . GLN A 1 87 ? 21.934 -3.715 7.362 1.00 80.94 87 GLN A N 1
ATOM 677 C CA . GLN A 1 87 ? 22.922 -4.785 7.336 1.00 80.94 87 GLN A CA 1
ATOM 678 C C . GLN A 1 87 ? 23.368 -5.089 5.902 1.00 80.94 87 GLN A C 1
ATOM 680 O O . GLN A 1 87 ? 24.564 -5.089 5.640 1.00 80.94 87 GLN 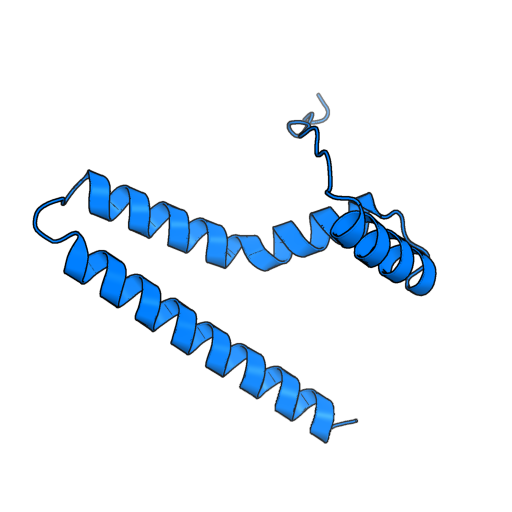A O 1
ATOM 685 N N . GLU A 1 88 ? 22.427 -5.222 4.965 1.00 78.62 88 GLU A N 1
ATOM 686 C CA . GLU A 1 88 ? 22.733 -5.429 3.544 1.00 78.62 88 GLU A CA 1
ATOM 687 C C . GLU A 1 88 ? 23.595 -4.297 2.968 1.00 78.62 88 GLU A C 1
ATOM 689 O O . GLU A 1 88 ? 24.548 -4.563 2.247 1.00 78.62 88 GLU A O 1
ATOM 694 N N . VAL A 1 89 ? 23.324 -3.037 3.335 1.00 80.44 89 VAL A N 1
ATOM 695 C CA . VAL A 1 89 ? 24.127 -1.880 2.899 1.00 80.44 89 VAL A CA 1
ATOM 696 C C . VAL A 1 89 ? 25.541 -1.887 3.486 1.00 80.44 89 VAL A C 1
ATOM 698 O O . VAL A 1 89 ? 26.461 -1.416 2.826 1.00 80.44 89 VAL A O 1
ATOM 701 N N . LYS A 1 90 ? 25.740 -2.391 4.711 1.00 73.00 90 LYS A N 1
ATOM 702 C CA . LYS A 1 90 ? 27.090 -2.544 5.290 1.00 73.00 90 LYS A CA 1
ATOM 703 C C . LYS A 1 90 ? 27.900 -3.644 4.612 1.00 73.00 90 LYS A C 1
ATOM 705 O O . LYS A 1 90 ? 29.125 -3.585 4.658 1.00 73.00 90 LYS A O 1
ATOM 710 N N . ASP A 1 91 ? 27.213 -4.639 4.063 1.00 82.56 91 ASP A N 1
ATOM 711 C CA . ASP A 1 91 ? 27.817 -5.806 3.427 1.00 82.56 91 ASP A CA 1
ATOM 712 C C . ASP A 1 91 ? 28.107 -5.576 1.920 1.00 82.56 91 ASP A C 1
ATOM 714 O O . ASP A 1 91 ? 28.667 -6.462 1.268 1.00 82.56 91 ASP A O 1
ATOM 718 N N . LEU A 1 92 ? 27.761 -4.393 1.379 1.00 69.88 92 LEU A N 1
ATOM 719 C CA . LEU A 1 92 ? 28.148 -3.886 0.048 1.00 69.88 92 LEU A CA 1
ATOM 720 C C . LEU A 1 92 ? 29.523 -3.199 0.066 1.00 69.88 92 LEU A C 1
ATOM 722 O O . LEU A 1 92 ? 30.271 -3.398 -0.920 1.00 69.88 92 LEU A O 1
#

Organism: NCBI:txid202951

Sequence (92 aa):
MPSQKPRVALTLPDDLNEIFDRIAAFQGVPKTKVIVELLEAYKSVLKETLDAIEKIENDRENAQQIAKEFGQNLLLDAQVMMGTISQEVKDL